Protein AF-A0A838DZR1-F1 (afdb_monomer)

Foldseek 3Di:
DDPPPDLFFDPVCVVVVHDRVRRSPDDDDDDDPPDDPVNVVVVVVVVVVVVVVVVD

Solvent-accessible surface area (backbone atoms only — not comparable to full-atom values): 3722 Å² total; per-residue (Å²): 143,77,71,85,89,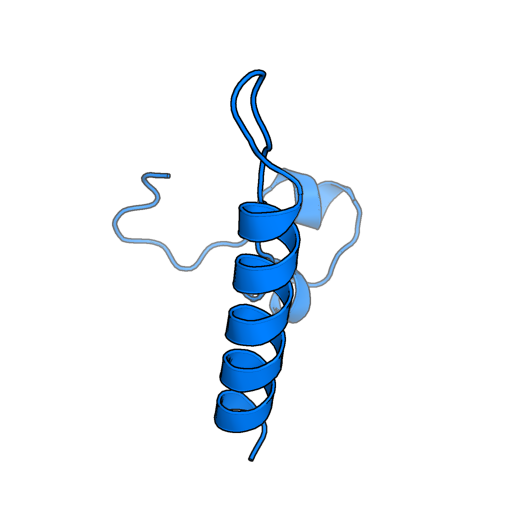56,100,67,50,52,67,67,42,48,75,71,69,44,51,63,77,61,36,65,70,63,81,88,86,81,86,57,100,80,64,48,71,67,58,53,54,50,49,52,54,53,49,55,54,50,52,52,64,77,71,109

Sequence (56 aa):
ACHEGSTEPSPVLTAMGITRERALGALRLTLGRWSTEDEVARAATLLARSVGRLRA

Mean predicted aligned error: 5.15 Å

Radius of gyration: 14.14 Å; Cα contacts (8 Å, |Δi|>4): 15; chains: 1; bounding box: 24×31×34 Å

pLDDT: mean 90.02, std 14.69, range [43.75, 98.62]

Structure (mmCIF, N/CA/C/O backbone):
data_AF-A0A838DZR1-F1
#
_entry.id   AF-A0A838DZR1-F1
#
loop_
_atom_site.group_PDB
_atom_site.id
_atom_site.type_symbol
_atom_site.label_atom_id
_atom_site.label_alt_id
_atom_site.label_comp_id
_atom_site.label_asym_id
_atom_site.label_entity_id
_atom_site.label_seq_id
_atom_site.pdbx_PDB_ins_code
_atom_site.Cartn_x
_atom_site.Cartn_y
_atom_site.Cartn_z
_atom_site.occupancy
_atom_site.B_iso_or_equiv
_atom_site.auth_seq_id
_atom_site.auth_comp_id
_atom_site.auth_asym_id
_atom_site.auth_atom_id
_atom_site.pdbx_PDB_model_num
ATOM 1 N N . ALA A 1 1 ? 12.045 5.589 7.348 1.00 44.34 1 ALA A N 1
ATOM 2 C CA . ALA A 1 1 ? 11.384 4.394 7.899 1.00 44.34 1 ALA A CA 1
ATOM 3 C C . ALA A 1 1 ? 12.037 4.049 9.234 1.00 44.34 1 ALA A C 1
ATOM 5 O O . ALA A 1 1 ? 12.602 2.981 9.380 1.00 44.34 1 ALA A O 1
ATOM 6 N N . CYS A 1 2 ? 11.983 4.989 10.180 1.00 43.75 2 CYS A N 1
ATOM 7 C CA . CYS A 1 2 ? 12.486 4.809 11.538 1.00 43.75 2 CYS A CA 1
ATOM 8 C C . CYS A 1 2 ? 11.437 5.419 12.471 1.00 43.75 2 CYS A C 1
ATOM 10 O O . CYS A 1 2 ? 11.532 6.584 12.834 1.00 43.75 2 CYS A O 1
ATOM 12 N N . HIS A 1 3 ? 10.376 4.663 12.746 1.00 52.31 3 HIS A N 1
ATOM 13 C CA . HIS A 1 3 ? 9.616 4.813 13.987 1.00 52.31 3 HIS A CA 1
ATOM 14 C C . HIS A 1 3 ? 10.020 3.609 14.837 1.00 52.31 3 HIS A C 1
ATOM 16 O O . HIS A 1 3 ? 9.289 2.632 14.965 1.00 52.31 3 HIS A O 1
ATOM 22 N N . GLU A 1 4 ? 11.272 3.628 15.291 1.00 51.25 4 GLU A N 1
ATOM 23 C CA . GLU A 1 4 ? 11.761 2.690 16.294 1.00 51.25 4 GLU A CA 1
ATOM 24 C C . GLU A 1 4 ? 11.002 2.990 17.593 1.00 51.25 4 GLU A C 1
ATOM 26 O O . GLU A 1 4 ? 11.194 4.035 18.210 1.00 51.25 4 GLU A O 1
ATOM 31 N N . GLY A 1 5 ? 10.077 2.099 17.960 1.00 52.09 5 GLY A N 1
ATOM 32 C CA . GLY A 1 5 ? 9.530 2.011 19.317 1.00 52.09 5 GLY A CA 1
ATOM 33 C C . GLY A 1 5 ? 8.084 2.462 19.539 1.00 52.09 5 GLY A C 1
ATOM 34 O O . GLY A 1 5 ? 7.590 2.292 20.648 1.00 52.09 5 GLY A O 1
ATOM 35 N N . SER A 1 6 ? 7.374 2.991 18.537 1.00 57.78 6 SER A N 1
ATOM 36 C CA . SER A 1 6 ? 6.001 3.482 18.727 1.00 57.78 6 SER A CA 1
ATOM 37 C C . SER A 1 6 ? 5.058 3.020 17.615 1.00 57.78 6 SER A C 1
ATOM 39 O O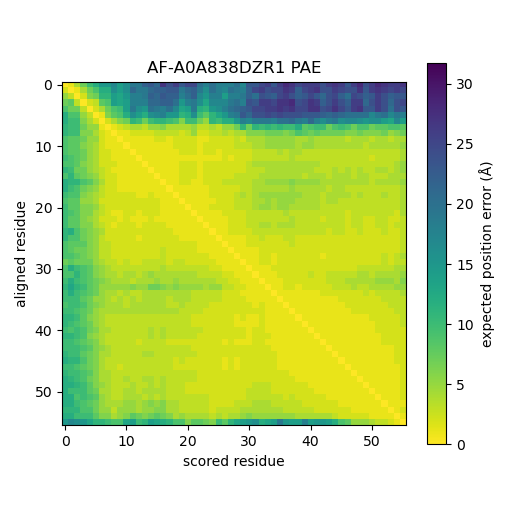 . SER A 1 6 ? 5.252 3.352 16.447 1.00 57.78 6 SER A O 1
ATOM 41 N N . THR A 1 7 ? 4.018 2.266 17.983 1.00 72.44 7 THR A N 1
ATOM 42 C CA . THR A 1 7 ? 2.918 1.828 17.101 1.00 72.44 7 THR A CA 1
ATOM 43 C C . THR A 1 7 ? 1.920 2.968 16.858 1.00 72.44 7 THR A C 1
ATOM 45 O O . THR A 1 7 ? 0.709 2.782 16.968 1.00 72.44 7 THR A O 1
ATOM 48 N N . GLU A 1 8 ? 2.411 4.178 16.596 1.00 84.06 8 GLU A N 1
ATOM 49 C CA . GLU A 1 8 ? 1.565 5.321 16.260 1.00 84.06 8 GLU A CA 1
ATOM 50 C C . GLU A 1 8 ? 1.356 5.410 14.738 1.00 84.06 8 GLU A C 1
ATOM 52 O O . GLU A 1 8 ? 2.298 5.203 13.965 1.00 84.06 8 GLU A O 1
ATOM 57 N N . PRO A 1 9 ? 0.122 5.683 14.273 1.00 88.38 9 PRO A N 1
ATOM 58 C CA . PRO A 1 9 ? -0.171 5.817 12.854 1.00 88.38 9 PRO A CA 1
ATOM 59 C C . PRO A 1 9 ? 0.486 7.071 12.271 1.00 88.38 9 PRO A C 1
ATOM 61 O O . PRO A 1 9 ? 0.776 8.041 12.970 1.00 88.38 9 PRO A O 1
ATOM 64 N N . SER A 1 10 ? 0.657 7.084 10.948 1.00 89.62 10 SER A N 1
ATOM 65 C CA . SER A 1 10 ? 1.148 8.271 10.245 1.00 89.62 10 SER A CA 1
ATOM 66 C C . SER A 1 10 ? 0.265 9.494 10.545 1.00 89.62 10 SER A C 1
ATOM 68 O O . SER A 1 10 ? -0.937 9.443 10.263 1.00 89.62 10 SER A O 1
ATOM 70 N N . PRO A 1 11 ? 0.835 10.621 11.013 1.00 92.00 11 PRO A N 1
ATOM 71 C CA . PRO A 1 11 ? 0.066 11.834 11.286 1.00 92.00 11 PRO A CA 1
ATOM 72 C C . PRO A 1 11 ? -0.593 12.396 10.020 1.00 92.00 11 PRO A C 1
ATOM 74 O O . PRO A 1 11 ? -1.668 12.981 10.098 1.00 92.00 11 PRO A O 1
ATOM 77 N N . VAL A 1 12 ? -0.001 12.157 8.843 1.00 95.25 12 VAL A N 1
ATOM 78 C CA . VAL A 1 12 ? -0.599 12.532 7.552 1.00 95.25 12 VAL A CA 1
ATOM 79 C C . VAL A 1 12 ? -1.878 11.736 7.295 1.00 95.25 12 VAL A C 1
ATOM 81 O O . VAL A 1 12 ? -2.886 12.315 6.910 1.00 95.25 12 VAL A O 1
ATOM 84 N N . LEU A 1 13 ? -1.867 10.422 7.538 1.00 95.62 13 LEU A N 1
ATOM 85 C CA . LEU A 1 13 ? -3.051 9.582 7.325 1.00 95.62 13 LEU A CA 1
ATOM 86 C C . LEU A 1 13 ? -4.172 9.945 8.303 1.00 95.62 13 LEU A C 1
ATOM 88 O O . LEU A 1 13 ? -5.329 10.031 7.897 1.00 95.62 13 LEU A O 1
ATOM 92 N N . THR A 1 14 ? -3.827 10.227 9.560 1.00 93.81 14 THR A N 1
ATOM 93 C CA . THR A 1 14 ? -4.790 10.706 10.558 1.00 93.81 14 THR A CA 1
ATOM 94 C C . THR A 1 14 ? -5.374 12.067 10.165 1.00 93.81 14 THR A C 1
ATOM 96 O O . THR A 1 14 ? -6.586 12.251 10.236 1.00 93.81 14 THR A O 1
ATOM 99 N N . ALA A 1 15 ? -4.552 13.004 9.675 1.00 96.38 15 ALA A N 1
ATOM 100 C CA . ALA A 1 15 ? -5.017 14.305 9.183 1.00 96.38 15 ALA A CA 1
ATOM 101 C C . ALA A 1 15 ? -5.921 14.190 7.939 1.00 96.38 15 ALA A C 1
ATOM 103 O O . ALA A 1 15 ? -6.813 15.010 7.749 1.00 96.38 15 ALA A O 1
ATOM 104 N N . MET A 1 16 ? -5.735 13.148 7.121 1.00 97.19 16 MET A N 1
ATOM 105 C CA . MET A 1 16 ? -6.632 12.800 6.010 1.00 97.19 16 MET A CA 1
ATOM 106 C C . MET A 1 16 ? -7.949 12.143 6.466 1.00 97.19 16 MET A C 1
ATOM 108 O O . MET A 1 16 ? -8.773 11.790 5.624 1.00 97.19 16 MET A O 1
ATOM 112 N N . GLY A 1 17 ? -8.156 11.941 7.772 1.00 96.31 17 GLY A N 1
ATOM 113 C CA . GLY A 1 17 ? -9.355 11.305 8.323 1.00 96.31 17 GLY A CA 1
ATOM 114 C C . GLY A 1 17 ? -9.357 9.775 8.240 1.00 96.31 17 GLY A C 1
ATOM 115 O O . GLY A 1 17 ? -10.407 9.152 8.398 1.00 96.31 17 GLY A O 1
ATOM 116 N N . ILE A 1 18 ? -8.209 9.139 7.986 1.00 96.75 18 ILE A N 1
ATOM 117 C CA . ILE A 1 18 ? -8.096 7.676 8.027 1.00 96.75 18 ILE A CA 1
ATOM 118 C C . ILE A 1 18 ? -8.074 7.220 9.487 1.00 96.75 18 ILE A C 1
ATOM 120 O O . ILE A 1 18 ? -7.311 7.745 10.296 1.00 96.75 18 ILE A O 1
ATOM 124 N N . THR A 1 19 ? -8.900 6.223 9.823 1.00 95.56 19 THR A N 1
ATOM 125 C CA . THR A 1 19 ? -8.952 5.686 11.190 1.00 95.56 19 THR A CA 1
ATOM 126 C C . THR A 1 19 ? -7.609 5.082 11.591 1.00 95.56 19 THR A C 1
ATOM 128 O O . THR A 1 19 ? -6.857 4.591 10.741 1.00 95.56 19 THR A O 1
ATOM 131 N N . ARG A 1 20 ? -7.318 5.076 12.896 1.00 92.69 20 ARG A N 1
ATOM 132 C CA . ARG A 1 20 ? -6.078 4.514 13.446 1.00 92.69 20 ARG A CA 1
ATOM 133 C C . ARG A 1 20 ? -5.842 3.091 12.945 1.00 92.69 20 ARG A C 1
ATOM 135 O O . ARG A 1 20 ? -4.756 2.785 12.467 1.00 92.69 20 ARG A O 1
ATOM 142 N N . GLU A 1 21 ? -6.867 2.247 12.988 1.00 91.88 21 GLU A N 1
ATOM 143 C CA . GLU A 1 21 ? -6.797 0.833 12.604 1.00 91.88 21 GLU A CA 1
ATOM 144 C C . GLU A 1 21 ? -6.379 0.681 11.138 1.00 91.88 21 GLU A C 1
ATOM 146 O O . GLU A 1 21 ? -5.528 -0.142 10.805 1.00 91.88 21 GLU A O 1
ATOM 151 N N . ARG A 1 22 ? -6.936 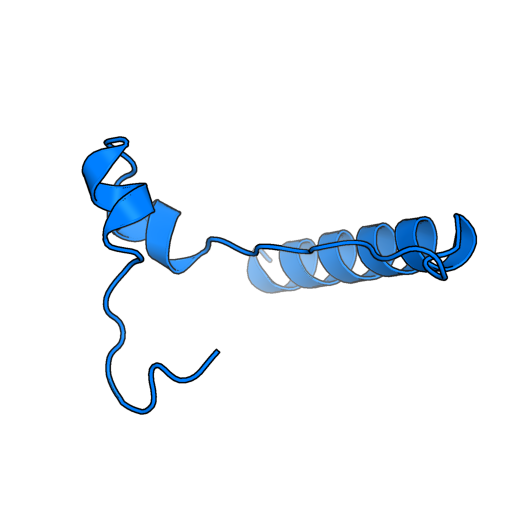1.515 10.252 1.00 92.88 22 ARG A N 1
ATOM 152 C CA . ARG A 1 22 ? -6.591 1.505 8.825 1.00 92.88 22 ARG A CA 1
ATOM 153 C C . ARG A 1 22 ? -5.215 2.111 8.562 1.00 92.88 22 ARG A C 1
ATOM 155 O O . ARG A 1 22 ? -4.500 1.620 7.692 1.00 92.88 22 ARG A O 1
ATOM 162 N N . ALA A 1 23 ? -4.840 3.157 9.294 1.00 94.19 23 ALA A N 1
ATOM 163 C CA . ALA A 1 23 ? -3.558 3.832 9.135 1.00 94.19 23 ALA A CA 1
ATOM 164 C C . ALA A 1 23 ? -2.376 2.964 9.598 1.00 94.19 23 ALA A C 1
ATOM 166 O O . ALA A 1 23 ? -1.314 3.016 8.982 1.00 94.19 23 ALA A O 1
ATOM 167 N N . LEU A 1 24 ? -2.567 2.128 10.624 1.00 92.38 24 LEU A N 1
ATOM 168 C CA . LEU A 1 24 ? -1.555 1.174 11.096 1.00 92.38 24 LEU A CA 1
ATOM 169 C C . LEU A 1 24 ? -1.231 0.080 10.068 1.00 92.38 24 LEU A C 1
ATOM 171 O O . LEU A 1 24 ? -0.111 -0.419 10.037 1.00 92.38 24 LEU A O 1
ATOM 175 N N . GLY A 1 25 ? -2.187 -0.273 9.206 1.00 91.88 25 GLY A N 1
ATOM 176 C CA . GLY A 1 25 ? -1.990 -1.237 8.120 1.00 91.88 25 GLY A CA 1
ATOM 177 C C . GLY A 1 25 ? -1.495 -0.627 6.804 1.00 91.88 25 GLY A C 1
ATOM 178 O O . GLY A 1 25 ? -1.449 -1.330 5.793 1.00 91.88 25 GLY A O 1
ATOM 179 N N . ALA A 1 26 ? -1.182 0.67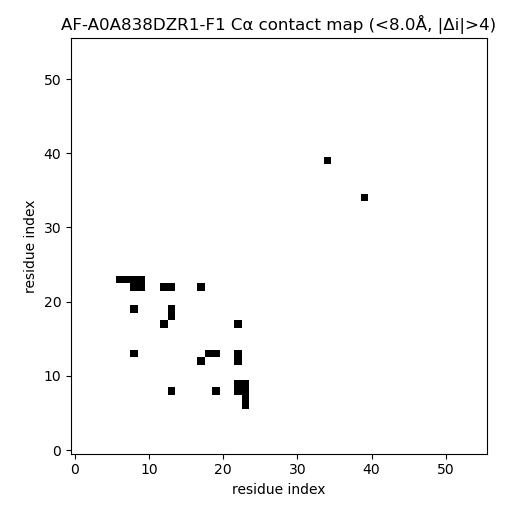1 6.764 1.00 93.38 26 ALA A N 1
ATOM 180 C CA . ALA A 1 26 ? -0.8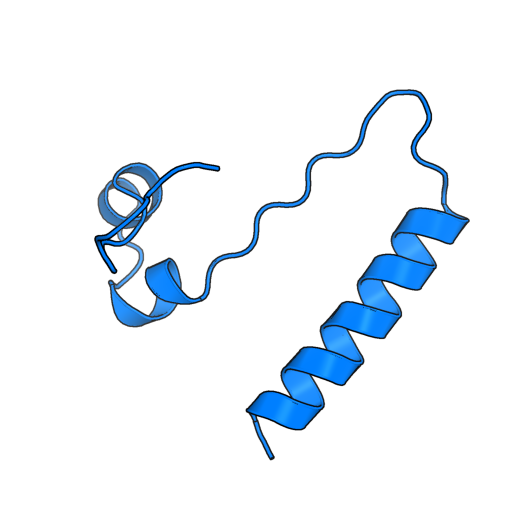21 1.349 5.525 1.00 93.38 26 ALA A CA 1
ATOM 181 C C . ALA A 1 26 ? 0.599 0.989 5.058 1.00 93.38 26 ALA A C 1
ATOM 183 O O . ALA A 1 26 ? 1.567 1.074 5.811 1.00 93.38 26 ALA A O 1
ATOM 184 N N . LEU A 1 27 ? 0.733 0.666 3.770 1.00 93.94 27 LEU A N 1
ATOM 185 C CA . LEU A 1 27 ? 2.011 0.415 3.106 1.00 93.94 27 LEU A CA 1
ATOM 186 C C . LEU A 1 27 ? 2.214 1.433 1.979 1.00 93.94 27 LEU A C 1
ATOM 188 O O . LEU A 1 27 ? 1.353 1.580 1.113 1.00 93.94 27 LEU A O 1
ATOM 192 N N . ARG A 1 28 ? 3.368 2.111 1.961 1.00 94.88 28 ARG A N 1
ATOM 193 C CA . ARG A 1 28 ? 3.764 3.019 0.875 1.00 94.88 28 ARG A CA 1
ATOM 194 C C . ARG A 1 28 ? 4.926 2.423 0.093 1.00 94.88 28 ARG A C 1
ATOM 196 O O . ARG A 1 28 ? 6.024 2.298 0.628 1.00 94.88 28 ARG A O 1
ATOM 203 N N . LEU A 1 29 ? 4.697 2.155 -1.186 1.00 95.75 29 LEU A N 1
ATOM 204 C CA . LEU A 1 29 ? 5.748 1.831 -2.143 1.00 95.75 29 LEU A CA 1
ATOM 205 C C . LEU A 1 29 ? 6.035 3.056 -3.008 1.00 95.75 29 LEU A C 1
ATOM 207 O O . LEU A 1 29 ? 5.115 3.707 -3.495 1.00 95.75 29 LEU A O 1
ATOM 211 N N . THR A 1 30 ? 7.310 3.377 -3.189 1.00 95.81 30 THR A N 1
ATOM 212 C CA . THR 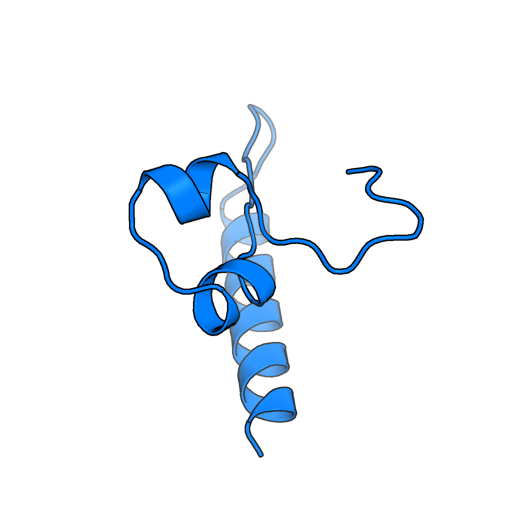A 1 30 ? 7.753 4.455 -4.075 1.00 95.81 30 THR A CA 1
ATOM 213 C C . THR A 1 30 ? 8.639 3.839 -5.145 1.00 95.81 30 THR A C 1
ATOM 215 O O . THR A 1 30 ? 9.606 3.157 -4.816 1.00 95.81 30 THR A O 1
ATOM 218 N N . LEU A 1 31 ? 8.290 4.060 -6.410 1.00 97.00 31 LEU A N 1
ATOM 219 C CA . LEU A 1 31 ? 9.079 3.610 -7.554 1.00 97.00 31 LEU A CA 1
ATOM 220 C C . LEU A 1 31 ? 10.134 4.663 -7.912 1.00 97.00 31 LEU A C 1
ATOM 222 O O . LEU A 1 31 ? 9.958 5.850 -7.634 1.00 97.00 31 LEU A O 1
ATOM 226 N N . GLY A 1 32 ? 11.229 4.226 -8.528 1.00 96.94 32 GLY A N 1
ATOM 227 C CA . GLY A 1 32 ? 12.318 5.088 -8.992 1.00 96.94 32 GLY A CA 1
ATOM 228 C C . GLY A 1 32 ? 12.599 4.901 -10.481 1.00 96.94 32 GLY A C 1
ATOM 229 O O . GLY A 1 32 ? 11.995 4.053 -11.132 1.00 96.94 32 GLY A O 1
ATOM 230 N N . ARG A 1 33 ? 13.563 5.654 -11.030 1.00 97.50 33 ARG A N 1
ATOM 231 C CA . ARG A 1 33 ? 13.867 5.620 -12.479 1.00 97.50 33 ARG A CA 1
ATOM 232 C C . ARG A 1 33 ? 14.313 4.252 -13.011 1.00 97.50 33 ARG A C 1
ATOM 234 O O . ARG A 1 33 ? 14.353 4.069 -14.220 1.00 97.50 33 ARG A O 1
ATOM 241 N N . TRP A 1 34 ? 14.717 3.346 -12.124 1.00 97.94 34 TRP A N 1
ATOM 242 C CA . TRP A 1 34 ? 15.182 1.998 -12.460 1.00 97.94 34 TRP A CA 1
ATOM 243 C C . TRP A 1 34 ? 14.185 0.908 -12.073 1.00 97.94 34 TRP A C 1
ATOM 245 O O . TRP A 1 34 ? 14.483 -0.262 -12.273 1.00 97.94 34 TRP A O 1
ATOM 255 N N . SER A 1 35 ? 13.026 1.273 -11.517 1.00 98.00 35 SER A N 1
ATOM 256 C CA . SER A 1 35 ? 11.973 0.299 -11.260 1.00 98.00 35 SER A CA 1
ATOM 257 C C . SER A 1 35 ? 11.461 -0.260 -12.582 1.00 98.00 35 SER A C 1
ATOM 259 O O . SER A 1 35 ? 11.129 0.492 -13.497 1.00 98.00 35 SER A O 1
ATOM 261 N N . THR A 1 36 ? 11.393 -1.580 -12.665 1.00 98.50 36 THR A N 1
ATOM 262 C CA . THR A 1 36 ? 10.932 -2.304 -13.852 1.00 98.50 36 THR A CA 1
ATOM 263 C C . THR A 1 36 ? 9.504 -2.803 -13.674 1.00 98.50 36 THR A C 1
ATOM 265 O O . THR A 1 36 ? 9.029 -3.006 -12.554 1.00 98.50 36 THR A O 1
ATOM 268 N N . GLU A 1 37 ? 8.814 -3.037 -14.788 1.00 98.31 37 GLU A N 1
ATOM 269 C CA . GLU A 1 37 ? 7.466 -3.609 -14.775 1.00 98.31 37 GLU A CA 1
ATOM 270 C C . GLU A 1 37 ? 7.438 -4.975 -14.075 1.00 98.31 37 GLU A C 1
ATOM 272 O O . GLU A 1 37 ? 6.577 -5.225 -13.230 1.00 98.31 37 GLU A O 1
ATOM 277 N N . ASP A 1 38 ? 8.451 -5.812 -14.314 1.00 98.62 38 ASP A N 1
ATOM 278 C CA . ASP A 1 38 ? 8.556 -7.112 -13.659 1.00 98.62 38 ASP A CA 1
ATOM 279 C C . ASP A 1 38 ? 8.699 -6.997 -12.134 1.00 98.62 38 ASP A C 1
ATOM 281 O O . ASP A 1 38 ? 8.158 -7.818 -11.392 1.00 98.62 38 ASP A O 1
ATOM 285 N N . GLU A 1 39 ? 9.427 -5.995 -11.629 1.00 98.38 39 G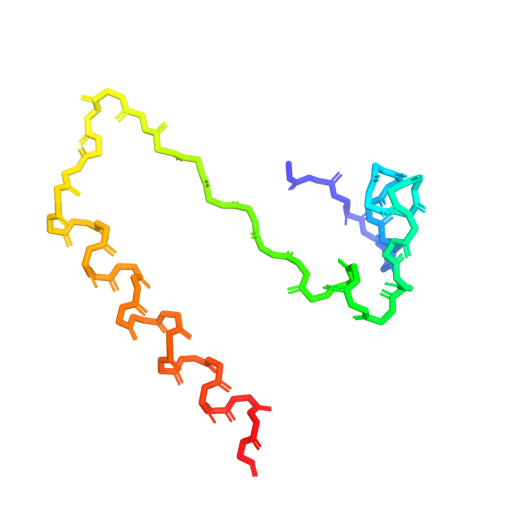LU A N 1
ATOM 286 C CA . GLU A 1 39 ? 9.521 -5.749 -10.185 1.00 98.38 39 GLU A CA 1
ATOM 287 C C . GLU A 1 39 ? 8.171 -5.353 -9.596 1.00 98.38 39 GLU A C 1
ATOM 289 O O . GLU A 1 39 ? 7.814 -5.838 -8.521 1.00 98.38 39 GLU A O 1
ATOM 294 N N . VAL A 1 40 ? 7.400 -4.528 -10.308 1.00 98.19 40 VAL A N 1
ATOM 295 C CA . VAL A 1 40 ? 6.050 -4.133 -9.890 1.00 98.19 40 VAL A CA 1
ATOM 296 C C . VAL A 1 40 ? 5.121 -5.349 -9.865 1.00 98.19 40 VAL A C 1
ATOM 298 O O . VAL A 1 40 ? 4.438 -5.575 -8.863 1.00 98.19 40 VAL A O 1
ATOM 301 N N . ALA A 1 41 ? 5.142 -6.182 -10.909 1.00 98.56 41 ALA A N 1
ATOM 302 C CA . ALA A 1 41 ? 4.337 -7.401 -10.984 1.00 98.56 41 ALA A CA 1
ATOM 303 C C . ALA A 1 41 ? 4.695 -8.402 -9.870 1.00 98.56 41 ALA A C 1
ATOM 305 O O . ALA A 1 41 ? 3.815 -8.970 -9.207 1.00 98.56 41 ALA A O 1
ATOM 306 N N . ARG A 1 42 ? 5.996 -8.576 -9.599 1.00 98.44 42 ARG A N 1
ATOM 307 C CA . ARG A 1 42 ? 6.480 -9.399 -8.483 1.00 98.44 42 ARG A CA 1
ATOM 308 C C . ARG A 1 42 ? 6.023 -8.845 -7.136 1.00 98.44 42 ARG A C 1
ATOM 310 O O . ARG A 1 42 ? 5.502 -9.608 -6.321 1.00 98.44 42 ARG A O 1
ATOM 317 N N . ALA A 1 43 ? 6.172 -7.541 -6.900 1.00 98.12 43 ALA A N 1
ATOM 318 C CA . ALA A 1 43 ? 5.746 -6.902 -5.658 1.00 98.12 43 ALA A CA 1
ATOM 319 C C . ALA A 1 43 ? 4.238 -7.082 -5.424 1.00 98.12 43 ALA A C 1
ATOM 321 O O . ALA A 1 43 ? 3.839 -7.509 -4.341 1.00 98.12 43 ALA A O 1
ATOM 322 N N . ALA A 1 44 ? 3.408 -6.848 -6.444 1.00 98.06 44 ALA A N 1
ATOM 323 C CA . ALA A 1 44 ? 1.961 -7.034 -6.361 1.00 98.06 44 ALA A CA 1
ATOM 324 C C . ALA A 1 44 ? 1.584 -8.480 -5.987 1.00 98.06 44 ALA A C 1
ATOM 326 O O . ALA A 1 44 ? 0.804 -8.699 -5.058 1.00 98.06 44 ALA A O 1
ATOM 327 N N . THR A 1 45 ? 2.203 -9.467 -6.644 1.00 98.56 45 THR A N 1
ATOM 328 C CA . THR A 1 45 ? 1.971 -10.899 -6.376 1.00 98.56 45 THR A CA 1
ATOM 329 C C . THR A 1 45 ? 2.329 -11.271 -4.936 1.00 98.56 45 THR A C 1
ATOM 331 O O . THR A 1 45 ? 1.561 -11.938 -4.236 1.00 98.56 45 THR A O 1
ATOM 334 N N . LEU A 1 46 ? 3.492 -10.820 -4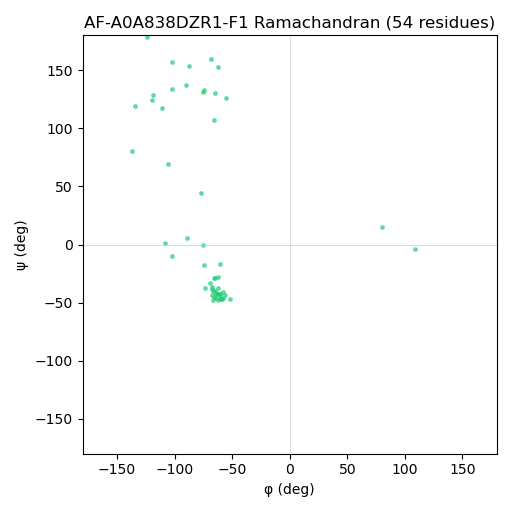.460 1.00 98.44 46 LEU A N 1
ATOM 335 C CA . LEU A 1 46 ? 3.960 -11.113 -3.106 1.00 98.44 46 LEU A CA 1
ATOM 336 C C . LEU A 1 46 ? 3.095 -10.441 -2.035 1.00 98.44 46 LEU A C 1
ATOM 338 O O . LEU A 1 46 ? 2.818 -11.060 -1.002 1.00 98.44 46 LEU A O 1
ATOM 342 N N . LEU A 1 47 ? 2.646 -9.208 -2.277 1.00 98.00 47 LEU A N 1
ATOM 343 C CA . LEU A 1 47 ? 1.765 -8.483 -1.365 1.00 98.00 47 LEU A CA 1
ATOM 344 C C . LEU A 1 47 ? 0.394 -9.144 -1.263 1.00 98.00 47 LEU A C 1
ATOM 346 O O . LEU A 1 47 ? -0.061 -9.405 -0.150 1.00 98.00 47 LEU A O 1
ATOM 350 N N . ALA A 1 48 ? -0.228 -9.483 -2.394 1.00 97.94 48 ALA A N 1
A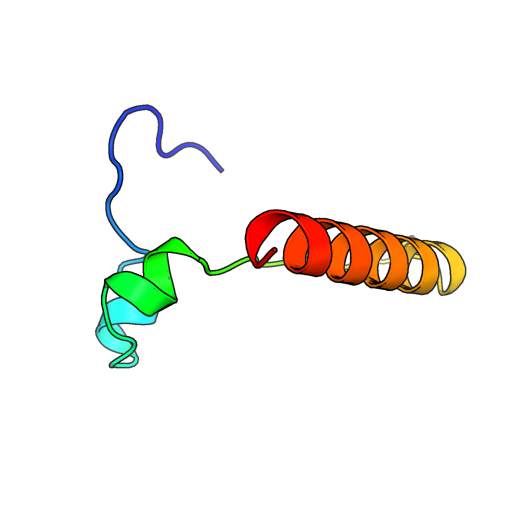TOM 351 C CA . ALA A 1 48 ? -1.520 -10.164 -2.415 1.00 97.94 48 ALA A CA 1
ATOM 352 C C . ALA A 1 48 ? -1.462 -11.493 -1.647 1.00 97.94 48 ALA A C 1
ATOM 354 O O . ALA A 1 48 ? -2.296 -11.746 -0.775 1.00 97.94 48 ALA A O 1
ATOM 355 N N . ARG A 1 49 ? -0.419 -12.300 -1.886 1.00 98.31 49 ARG A N 1
ATOM 356 C CA . ARG A 1 49 ? -0.195 -13.555 -1.153 1.00 98.31 49 ARG A CA 1
ATOM 357 C C . ARG A 1 49 ? -0.015 -13.329 0.350 1.00 98.31 49 ARG A C 1
ATOM 359 O O . ARG A 1 49 ? -0.559 -14.078 1.156 1.00 98.31 49 ARG A O 1
ATOM 366 N N . SER A 1 50 ? 0.748 -12.308 0.734 1.00 97.69 50 SER A N 1
ATOM 367 C CA . SER A 1 50 ? 1.017 -12.002 2.145 1.00 97.69 50 SER A CA 1
ATOM 368 C C . SER A 1 50 ? -0.241 -11.535 2.875 1.00 97.69 50 SER A C 1
ATOM 370 O O . SER A 1 50 ? -0.513 -12.016 3.970 1.00 97.69 50 SER A O 1
ATOM 372 N N . VAL A 1 51 ? -1.040 -10.664 2.251 1.00 96.81 51 VAL A N 1
ATOM 373 C CA . VAL A 1 51 ? -2.334 -10.222 2.790 1.00 96.81 51 VAL A CA 1
ATOM 374 C C . VAL A 1 51 ? -3.310 -11.391 2.892 1.00 96.81 51 VAL A C 1
ATOM 376 O O . VAL A 1 51 ? -3.983 -11.514 3.909 1.00 96.81 51 VAL A O 1
ATOM 379 N N . GLY A 1 52 ? -3.355 -12.272 1.886 1.00 97.44 52 GLY A N 1
ATOM 380 C CA . GLY A 1 52 ? -4.170 -13.487 1.928 1.00 97.44 52 GLY A CA 1
ATOM 381 C C . GLY A 1 52 ? -3.840 -14.365 3.136 1.00 97.44 52 GLY A C 1
ATOM 382 O O . GLY A 1 52 ? -4.743 -14.793 3.842 1.00 97.44 52 GLY A O 1
ATOM 383 N N . ARG A 1 53 ? -2.549 -14.552 3.439 1.00 96.94 53 ARG A N 1
ATOM 384 C CA . ARG A 1 53 ? -2.103 -15.316 4.615 1.00 96.94 53 ARG A CA 1
ATOM 385 C C . ARG A 1 53 ? -2.428 -14.636 5.948 1.00 96.94 53 ARG A C 1
ATOM 387 O O . ARG A 1 53 ? -2.712 -15.333 6.906 1.00 96.94 53 ARG A O 1
ATOM 394 N N . LEU A 1 54 ? -2.352 -13.306 6.031 1.00 94.50 54 LEU A N 1
ATOM 395 C CA . LEU A 1 54 ? -2.657 -12.560 7.264 1.00 94.50 54 LEU A CA 1
ATOM 396 C C . LEU A 1 54 ? -4.160 -12.484 7.574 1.00 94.50 54 LEU A C 1
ATOM 398 O O . LEU A 1 54 ? -4.528 -12.115 8.685 1.00 94.50 54 LEU A O 1
ATOM 402 N N . ARG A 1 55 ? -5.012 -12.748 6.578 1.00 92.75 55 ARG A N 1
ATOM 403 C CA . ARG A 1 55 ? -6.476 -12.703 6.694 1.00 92.75 55 ARG A CA 1
ATOM 404 C C . ARG A 1 55 ? -7.132 -14.081 6.827 1.00 92.75 55 ARG A C 1
ATOM 406 O O . ARG A 1 55 ? -8.341 -14.114 7.039 1.00 92.75 55 ARG A O 1
ATOM 413 N N . ALA A 1 56 ? -6.375 -15.158 6.621 1.00 76.38 56 ALA A N 1
ATOM 414 C CA . ALA A 1 56 ? -6.818 -16.532 6.852 1.00 76.38 56 ALA A CA 1
ATOM 415 C C . ALA A 1 56 ? -6.851 -16.828 8.355 1.00 76.38 56 ALA A C 1
ATOM 417 O O . ALA A 1 56 ? -7.784 -17.544 8.774 1.00 76.38 56 ALA A O 1
#

Secondary structure (DSSP, 8-state):
----S--PPPHHHHHTT--HHHHHT-------TT--HHHHHHHHHHHHHHHHHHH-